Protein 6EVN (pdb70)

Organism: Homo sapiens (NCBI:txid9606)

Structure (mmCIF, N/CA/C/O backbone):
data_6EVN
#
_entry.id   6EVN
#
_cell.length_a   54.926
_cell.length_b   54.926
_cell.length_c   72.942
_cell.angle_alpha   90.00
_cell.angle_beta   90.00
_cell.angle_gamma   120.00
#
_symmetry.space_group_name_H-M   'P 32 2 1'
#
loop_
_entity.id
_entity.type
_entity.pdbx_description
1 polymer 'Prolyl 4-hydroxylase subunit alpha-2'
2 polymer PRO-PRO-GLY-PRO-ALA-GLY-PRO-PRO-GLY
3 non-polymer 'SULFATE ION'
4 non-polymer 'DIMETHYL SULFOXIDE'
5 water water
#
loop_
_atom_site.group_PDB
_atom_site.id
_atom_site.type_symbol
_atom_site.label_atom_id
_atom_site.label_alt_id
_atom_site.label_comp_id
_atom_site.label_asym_id
_atom_site.label_entity_id
_atom_site.label_seq_id
_atom_site.pdbx_PDB_ins_code
_atom_site.Cartn_x
_atom_site.Cartn_y
_atom_site.Cartn_z
_atom_site.occupancy
_atom_site.B_iso_or_equiv
_atom_site.auth_seq_id
_atom_site.auth_comp_id
_atom_site.auth_asym_id
_atom_site.auth_atom_id
_atom_site.pdbx_PDB_model_num
ATOM 1 N N . MET A 1 8 ? 41.080 11.201 -13.823 1.00 96.93 144 MET A N 1
ATOM 2 C CA . MET A 1 8 ? 40.608 9.851 -13.527 1.00 88.69 144 MET A CA 1
ATOM 3 C C . MET A 1 8 ? 39.901 9.776 -12.176 1.00 92.41 144 MET A C 1
ATOM 4 O O . MET A 1 8 ? 40.282 10.449 -11.215 1.00 87.34 144 MET A O 1
ATOM 11 N N . LEU A 1 9 ? 38.861 8.952 -12.121 1.00 72.95 145 LEU A N 1
ATOM 12 C CA . LEU A 1 9 ? 38.240 8.548 -10.871 1.00 52.07 145 LEU A CA 1
ATOM 13 C C . LEU A 1 9 ? 38.859 7.230 -10.420 1.00 40.03 145 LEU A C 1
ATOM 14 O O . LEU A 1 9 ? 39.372 6.455 -11.226 1.00 44.11 145 LEU A O 1
ATOM 30 N N . SER A 1 10 ? 38.787 6.970 -9.119 1.00 35.50 146 SER A N 1
ATOM 31 C CA . SER A 1 10 ? 39.351 5.737 -8.589 1.00 38.60 146 SER A CA 1
ATOM 32 C C . SER A 1 10 ? 38.465 4.544 -8.950 1.00 39.66 146 SER A C 1
ATOM 33 O O . SER A 1 10 ? 37.319 4.691 -9.388 1.00 32.37 146 SER A O 1
ATOM 41 N N . VAL A 1 11 ? 39.032 3.345 -8.771 1.00 33.54 147 VAL A N 1
ATOM 42 C CA . VAL A 1 11 ? 38.280 2.110 -8.985 1.00 34.37 147 VAL A CA 1
ATOM 43 C C . VAL A 1 11 ? 36.988 2.135 -8.186 1.00 31.78 147 VAL A C 1
ATOM 44 O O . VAL A 1 11 ? 35.903 1.871 -8.711 1.00 27.32 147 VAL A O 1
ATOM 57 N N . ASP A 1 12 ? 37.088 2.421 -6.888 1.00 27.75 148 ASP A N 1
ATOM 58 C CA . ASP A 1 12 ? 35.902 2.399 -6.045 1.00 26.19 148 ASP A CA 1
ATOM 59 C C . ASP A 1 12 ? 34.923 3.522 -6.414 1.00 25.45 148 ASP A C 1
ATOM 60 O O . ASP A 1 12 ? 33.708 3.323 -6.334 1.00 26.41 148 ASP A O 1
ATOM 69 N N . ASP A 1 13 ? 35.424 4.689 -6.826 1.00 29.91 149 ASP A N 1
ATOM 70 C CA . ASP A 1 13 ? 34.546 5.750 -7.324 1.00 28.36 149 ASP A CA 1
ATOM 71 C C . ASP A 1 13 ? 33.770 5.288 -8.559 1.00 24.98 149 ASP A C 1
ATOM 72 O O . ASP A 1 13 ? 32.554 5.481 -8.651 1.00 24.01 149 ASP A O 1
ATOM 81 N N . CYS A 1 14 ? 34.472 4.721 -9.540 1.00 25.63 150 CYS A N 1
ATOM 82 C CA . CYS A 1 14 ? 33.803 4.211 -10.740 1.00 22.98 150 CYS A CA 1
ATOM 83 C C . CYS A 1 14 ? 32.780 3.134 -10.397 1.00 23.69 150 CYS A C 1
ATOM 84 O O . CYS A 1 14 ? 31.693 3.084 -10.984 1.00 21.02 150 CYS A O 1
ATOM 92 N N . PHE A 1 15 ? 33.111 2.248 -9.456 1.00 21.81 151 PHE A N 1
ATOM 93 C CA . PHE A 1 15 ? 32.142 1.254 -9.014 1.00 21.45 151 PHE A CA 1
ATOM 94 C C . PHE A 1 15 ? 30.901 1.930 -8.441 1.00 21.90 151 PHE A C 1
ATOM 95 O O . PHE A 1 15 ? 29.767 1.513 -8.710 1.00 19.05 151 PHE A O 1
ATOM 112 N N . GLY A 1 16 ? 31.100 2.979 -7.640 1.00 21.10 152 GLY A N 1
ATOM 113 C CA . GLY A 1 16 ? 29.966 3.691 -7.074 1.00 22.03 152 GLY A CA 1
ATOM 114 C C . GLY A 1 16 ? 29.123 4.348 -8.152 1.00 18.08 152 GLY A C 1
ATOM 115 O O . GLY A 1 16 ? 27.884 4.332 -8.084 1.00 20.67 152 GLY A O 1
ATOM 119 N N . MET A 1 17 ? 29.783 4.888 -9.173 1.00 19.70 153 MET A N 1
ATOM 120 C CA . MET A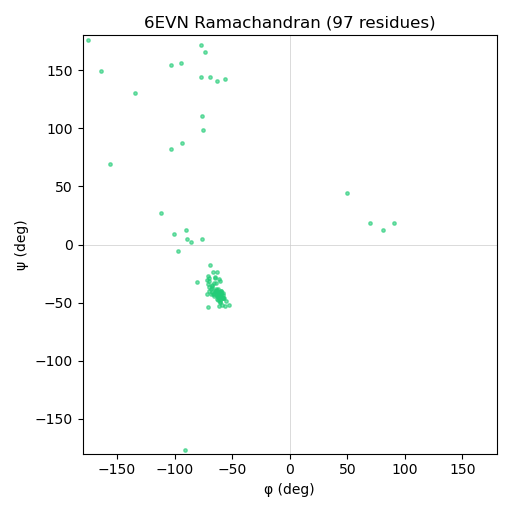 1 17 ? 29.058 5.433 -10.323 1.00 20.26 153 MET A CA 1
ATOM 121 C C . MET A 1 17 ? 28.247 4.356 -11.025 1.00 19.09 153 MET A C 1
ATOM 122 O O . MET A 1 17 ? 27.097 4.583 -11.399 1.00 17.79 153 MET A O 1
ATOM 136 N N . GLY A 1 18 ? 28.840 3.183 -11.243 1.00 18.06 154 GLY A N 1
ATOM 137 C CA . GLY A 1 18 ? 28.106 2.100 -11.885 1.00 18.52 154 GLY A CA 1
ATOM 138 C C . GLY A 1 18 ? 26.918 1.642 -11.067 1.00 18.35 154 GLY A C 1
ATOM 139 O O . GLY A 1 18 ? 25.855 1.329 -11.603 1.00 19.61 154 GLY A O 1
ATOM 143 N N . ARG A 1 19 ? 27.086 1.593 -9.742 1.00 18.86 155 ARG A N 1
ATOM 144 C CA . ARG A 1 19 ? 25.971 1.198 -8.892 1.00 22.31 155 ARG A CA 1
ATOM 145 C C . ARG A 1 19 ? 24.870 2.248 -8.912 1.00 17.98 155 ARG A C 1
ATOM 146 O O . ARG A 1 19 ? 23.687 1.906 -8.956 1.00 21.07 155 ARG A O 1
ATOM 167 N N . SER A 1 20 ? 25.255 3.518 -8.955 1.00 19.06 156 SER A N 1
ATOM 168 C CA . SER A 1 20 ? 24.283 4.603 -9.055 1.00 20.65 156 SER A CA 1
ATOM 169 C C . SER A 1 20 ? 23.466 4.481 -10.335 1.00 23.48 156 SER A C 1
ATOM 170 O O . SER A 1 20 ? 22.231 4.515 -10.319 1.00 24.84 156 SER A O 1
ATOM 178 N N . ALA A 1 21 ? 24.145 4.305 -11.466 1.00 20.63 157 ALA A N 1
ATOM 179 C CA . ALA A 1 21 ? 23.437 4.104 -12.722 1.00 22.10 157 ALA A CA 1
ATOM 180 C C . ALA A 1 21 ? 22.502 2.897 -12.651 1.00 22.30 157 ALA A C 1
ATOM 181 O O . ALA A 1 21 ? 21.325 2.979 -13.017 1.00 24.21 157 ALA A O 1
ATOM 188 N N . TYR A 1 22 ? 22.997 1.769 -12.119 1.00 20.11 158 TYR A N 1
ATOM 189 C CA . TYR A 1 22 ? 22.183 0.567 -12.014 1.00 20.07 158 TYR A CA 1
ATOM 190 C C . TYR A 1 22 ? 20.935 0.814 -11.173 1.00 24.68 158 TYR A C 1
ATOM 191 O O . TYR A 1 22 ? 19.842 0.342 -11.515 1.00 27.80 158 TYR A O 1
ATOM 209 N N . ASN A 1 23 ? 21.086 1.522 -10.064 1.00 23.37 159 ASN A N 1
ATOM 210 C CA . ASN A 1 23 ? 19.950 1.762 -9.178 1.00 26.21 159 ASN A CA 1
ATOM 211 C C . ASN A 1 23 ? 18.923 2.697 -9.812 1.00 37.26 159 ASN A C 1
ATOM 212 O O . ASN A 1 23 ? 17.769 2.719 -9.376 1.00 37.08 159 ASN A O 1
ATOM 223 N N . GLU A 1 24 ? 19.303 3.434 -10.856 1.00 31.73 160 GLU A N 1
ATOM 224 C CA . GLU A 1 24 ? 18.347 4.200 -11.654 1.00 33.88 160 GLU A CA 1
ATOM 225 C C . GLU A 1 24 ? 17.761 3.403 -12.812 1.00 34.78 160 GLU A C 1
ATOM 226 O O . GLU A 1 24 ? 17.017 3.969 -13.622 1.00 39.02 160 GLU A O 1
ATOM 238 N N . GLY A 1 25 ? 18.080 2.112 -12.927 1.00 30.86 161 GLY A N 1
ATOM 239 C CA . GLY A 1 25 ? 17.675 1.332 -14.073 1.00 34.23 161 GLY A CA 1
ATOM 240 C C . GLY A 1 25 ? 18.379 1.701 -15.359 1.00 29.88 161 GLY A C 1
ATOM 241 O O . GLY A 1 25 ? 17.895 1.366 -16.441 1.00 34.35 161 GLY A O 1
ATOM 245 N N . ASP A 1 26 ? 19.519 2.395 -15.264 1.00 27.29 162 ASP A N 1
ATOM 246 C CA . ASP A 1 26 ? 20.312 2.781 -16.422 1.00 22.35 162 ASP A CA 1
ATOM 247 C C . ASP A 1 26 ? 21.388 1.729 -16.668 1.00 24.81 162 ASP A C 1
ATOM 248 O O . ASP A 1 26 ? 22.533 1.846 -16.218 1.00 24.11 162 ASP A O 1
ATOM 257 N N . TYR A 1 27 ? 21.016 0.705 -17.431 1.00 21.39 163 TYR A N 1
ATOM 258 C CA . TYR A 1 27 ? 21.925 -0.412 -17.687 1.00 20.70 163 TYR A CA 1
ATOM 259 C C . TYR A 1 27 ? 23.087 -0.003 -18.580 1.00 19.45 163 TYR A C 1
ATOM 260 O O . TYR A 1 27 ? 24.202 -0.513 -18.441 1.00 21.06 163 TYR A O 1
ATOM 278 N N . TYR A 1 28 ? 22.849 0.880 -19.561 1.00 20.27 164 TYR A N 1
ATOM 279 C CA . TYR A 1 28 ? 23.933 1.299 -20.425 1.00 19.12 164 TYR A CA 1
ATOM 280 C C . TYR A 1 28 ? 25.046 1.978 -19.631 1.00 19.33 164 TYR A C 1
ATOM 281 O O . TYR A 1 28 ? 26.227 1.656 -19.804 1.00 19.04 164 TYR A O 1
ATOM 299 N N . HIS A 1 29 ? 24.687 2.913 -18.759 1.00 22.71 165 HIS A N 1
ATOM 300 C CA . HIS A 1 29 ? 25.723 3.566 -17.963 1.00 22.85 165 HIS A CA 1
ATOM 301 C C . HIS A 1 29 ? 26.319 2.620 -16.927 1.00 21.50 165 HIS A C 1
ATOM 302 O O . HIS A 1 29 ? 27.515 2.702 -16.652 1.00 21.61 165 HIS A O 1
ATOM 316 N N . THR A 1 30 ? 25.548 1.648 -16.458 1.00 21.08 166 THR A N 1
ATOM 317 C CA . THR A 1 30 ? 26.144 0.605 -15.612 1.00 19.03 166 THR A CA 1
ATOM 318 C C . THR A 1 30 ? 27.278 -0.102 -16.339 1.00 19.17 166 THR A C 1
ATOM 319 O O . THR A 1 30 ? 28.363 -0.300 -15.787 1.00 18.16 166 THR A O 1
ATOM 330 N N . VAL A 1 31 ? 27.065 -0.472 -17.609 1.00 18.98 167 VAL A N 1
ATOM 331 C CA . VAL A 1 31 ? 28.114 -1.146 -18.364 1.00 17.12 167 VAL A CA 1
ATOM 332 C C . VAL A 1 31 ? 29.337 -0.251 -18.498 1.00 17.38 167 VAL A C 1
ATOM 333 O O . VAL A 1 31 ? 30.473 -0.696 -18.318 1.00 20.00 167 VAL A O 1
ATOM 346 N N . LEU A 1 32 ? 29.123 1.032 -18.855 1.00 18.94 168 LEU A N 1
ATOM 347 C CA . LEU A 1 32 ? 30.274 1.909 -19.092 1.00 22.59 168 LEU A CA 1
ATOM 348 C C . LEU A 1 32 ? 31.146 1.985 -17.846 1.00 19.67 168 LEU A C 1
ATOM 349 O O . LEU A 1 32 ? 32.370 1.845 -17.914 1.00 21.55 168 LEU A O 1
ATOM 365 N 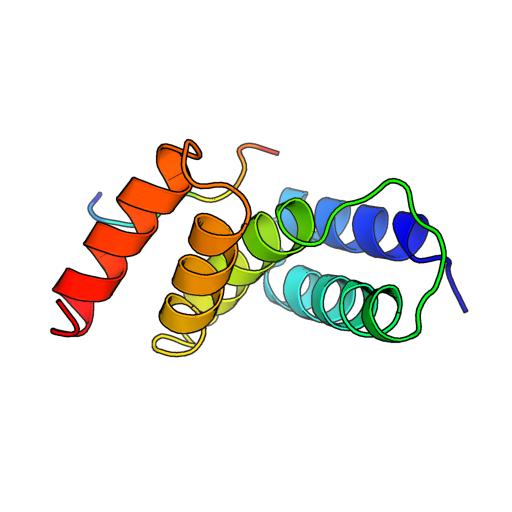N . TRP A 1 33 ? 30.525 2.167 -16.683 1.00 19.80 169 TRP A N 1
ATOM 366 C CA . TRP A 1 33 ? 31.302 2.320 -15.465 1.00 19.15 169 TRP A CA 1
ATOM 367 C C . TRP A 1 33 ? 31.938 1.000 -15.051 1.00 17.88 169 TRP A C 1
ATOM 368 O O . TRP A 1 33 ? 33.107 0.972 -14.663 1.00 19.91 169 TRP A O 1
ATOM 389 N N . MET A 1 34 ? 31.193 -0.101 -15.135 1.00 17.27 170 MET A N 1
ATOM 390 C CA . MET A 1 34 ? 31.748 -1.362 -14.659 1.00 18.29 170 MET A CA 1
ATOM 391 C C . MET A 1 34 ? 32.850 -1.885 -15.559 1.00 20.40 170 MET A C 1
ATOM 392 O O . MET A 1 34 ? 33.811 -2.477 -15.057 1.00 21.54 170 MET A O 1
ATOM 406 N N . GLU A 1 35 ? 32.745 -1.647 -16.870 1.00 20.48 171 GLU A N 1
ATOM 407 C CA . GLU A 1 35 ? 33.849 -1.980 -17.760 1.00 24.02 171 GLU A CA 1
ATOM 408 C C . GLU A 1 35 ? 35.108 -1.213 -17.374 1.00 25.37 171 GLU A C 1
ATOM 409 O O . GLU A 1 35 ? 36.208 -1.772 -17.378 1.00 26.74 171 GLU A O 1
ATOM 421 N N . GLN A 1 36 ? 34.968 0.065 -17.019 1.00 22.78 172 GLN A N 1
ATOM 422 C CA . GLN A 1 36 ? 36.125 0.839 -16.588 1.00 27.61 172 GLN A CA 1
ATOM 423 C C . GLN A 1 36 ? 36.701 0.292 -15.287 1.00 27.60 172 GLN A C 1
ATOM 424 O O . GLN A 1 36 ? 37.921 0.255 -15.105 1.00 28.33 172 GLN A O 1
ATOM 438 N N . VAL A 1 37 ? 35.842 -0.106 -14.345 1.00 23.42 173 VAL A N 1
ATOM 439 C CA . VAL A 1 37 ? 36.322 -0.735 -13.121 1.00 24.17 173 VAL A CA 1
ATOM 440 C C . VAL A 1 37 ? 37.195 -1.940 -13.450 1.00 26.47 173 VAL A C 1
ATOM 441 O O . VAL A 1 37 ? 38.294 -2.097 -12.904 1.00 27.95 173 VAL A O 1
ATOM 454 N N . LEU A 1 38 ? 36.716 -2.813 -14.337 1.00 26.87 174 LEU A N 1
ATOM 455 C CA . LEU A 1 38 ? 37.495 -4.006 -14.654 1.00 31.52 174 LEU A CA 1
ATOM 456 C C . LEU A 1 38 ? 38.847 -3.630 -15.238 1.00 31.69 174 LEU A C 1
ATOM 457 O O . LEU A 1 38 ? 39.864 -4.243 -14.902 1.00 34.78 174 LEU A O 1
ATOM 473 N N . LYS A 1 39 ? 38.877 -2.617 -16.103 1.00 30.75 175 LYS A N 1
ATOM 474 C CA A LYS A 1 39 ? 40.141 -2.164 -16.675 0.53 35.36 175 LYS A CA 1
ATOM 475 C CA B LYS A 1 39 ? 40.144 -2.167 -16.673 0.47 35.37 175 LYS A CA 1
ATOM 476 C C . LYS A 1 39 ? 41.110 -1.732 -15.583 1.00 41.01 175 LYS A C 1
ATOM 477 O O . LYS A 1 39 ? 42.283 -2.123 -15.588 1.00 40.47 175 LYS A O 1
ATOM 512 N N . GLN A 1 40 ? 40.635 -0.928 -14.629 1.00 32.28 176 GLN A N 1
ATOM 513 C CA . GLN A 1 40 ? 41.538 -0.424 -13.603 1.00 34.20 176 GLN A CA 1
ATOM 514 C C . GLN A 1 40 ? 41.943 -1.519 -12.618 1.00 41.80 176 GLN A C 1
ATOM 515 O O . GLN A 1 40 ? 43.060 -1.488 -12.088 1.00 41.23 176 GLN A O 1
ATOM 529 N N . LEU A 1 41 ? 41.073 -2.504 -12.375 1.00 36.11 177 LEU A N 1
ATOM 530 C CA . LEU A 1 41 ? 41.473 -3.650 -11.560 1.00 36.49 177 LEU A CA 1
ATOM 531 C C . LEU A 1 41 ? 42.543 -4.476 -12.265 1.00 39.20 177 LEU A C 1
ATOM 532 O O . LEU A 1 41 ? 43.513 -4.918 -11.636 1.00 47.04 177 LEU A O 1
ATOM 548 N N . ASP A 1 42 ? 42.383 -4.696 -13.568 1.00 37.46 178 ASP A N 1
ATOM 549 C CA . ASP A 1 42 ? 43.390 -5.441 -14.317 1.00 46.59 178 ASP A CA 1
ATOM 550 C C . ASP A 1 42 ? 44.718 -4.699 -14.368 1.00 50.23 178 ASP A C 1
ATOM 551 O O . ASP A 1 42 ? 45.776 -5.329 -14.481 1.00 52.50 178 ASP A O 1
ATOM 560 N N . ALA A 1 43 ? 44.687 -3.370 -14.288 1.00 51.94 179 ALA A N 1
ATOM 561 C CA . ALA A 1 43 ? 45.904 -2.569 -14.243 1.00 48.07 179 ALA A CA 1
ATOM 562 C C . ALA A 1 43 ? 46.579 -2.599 -12.880 1.00 52.45 179 ALA A C 1
ATOM 563 O O . ALA A 1 43 ? 47.565 -1.883 -12.677 1.00 66.08 179 ALA A O 1
ATOM 570 N N . GLY A 1 44 ? 46.066 -3.396 -11.946 1.00 49.18 180 GLY A N 1
ATOM 571 C CA . GLY A 1 44 ? 46.660 -3.517 -10.634 1.00 48.12 180 GLY A CA 1
ATOM 572 C C . GLY A 1 44 ? 46.313 -2.416 -9.663 1.00 51.02 180 GLY A C 1
ATOM 573 O O . GLY A 1 44 ? 46.957 -2.317 -8.615 1.00 56.31 180 GLY A O 1
ATOM 577 N N . GLU A 1 45 ? 45.318 -1.587 -9.965 1.00 51.40 181 GLU A N 1
ATOM 578 C CA . GLU A 1 45 ? 44.964 -0.511 -9.053 1.00 55.04 181 GLU A CA 1
ATOM 579 C C . GLU A 1 45 ? 44.337 -1.083 -7.791 1.00 50.32 181 GLU A C 1
ATOM 580 O O . GLU A 1 45 ? 43.616 -2.083 -7.831 1.00 49.95 181 GLU A O 1
ATOM 592 N N . GLU A 1 46 ? 44.631 -0.452 -6.662 1.00 51.52 182 GLU A N 1
ATOM 593 C CA . GLU A 1 46 ? 44.110 -0.913 -5.388 1.00 58.67 182 GLU A CA 1
ATOM 594 C C . GLU A 1 46 ? 42.653 -0.502 -5.252 1.00 48.63 182 GLU A C 1
ATOM 595 O O . GLU A 1 46 ? 42.243 0.568 -5.711 1.00 48.55 182 GLU A O 1
ATOM 607 N N . ALA A 1 47 ? 41.870 -1.371 -4.628 1.00 43.93 183 ALA A N 1
ATOM 608 C CA . ALA A 1 47 ? 40.443 -1.145 -4.514 1.00 39.07 183 ALA A CA 1
ATOM 609 C C . ALA A 1 47 ? 39.894 -2.064 -3.443 1.00 32.74 183 ALA A C 1
ATOM 610 O O . ALA A 1 47 ? 40.392 -3.171 -3.237 1.00 39.27 183 ALA A O 1
ATOM 617 N N . THR A 1 48 ? 38.842 -1.603 -2.782 1.00 30.23 184 THR A N 1
ATOM 618 C CA . THR A 1 48 ? 38.090 -2.479 -1.908 1.00 34.49 184 THR A CA 1
ATOM 619 C C . THR A 1 48 ? 37.119 -3.343 -2.705 1.00 31.34 184 THR A C 1
ATOM 620 O O . THR A 1 48 ? 36.854 -4.484 -2.318 1.00 34.41 184 THR A O 1
ATOM 631 N N . THR A 1 49 ? 36.593 -2.824 -3.816 1.00 28.82 185 THR A N 1
ATOM 632 C CA . THR A 1 49 ? 35.689 -3.591 -4.668 1.00 27.80 185 THR A CA 1
ATOM 633 C C . THR A 1 49 ? 36.399 -4.804 -5.254 1.00 24.22 185 THR A C 1
ATOM 634 O O . THR A 1 49 ? 37.543 -4.712 -5.710 1.00 29.46 185 THR A O 1
ATOM 645 N N . THR A 1 50 ? 35.681 -5.928 -5.322 1.00 23.83 186 THR A N 1
ATOM 646 C CA . THR A 1 50 ? 36.229 -7.139 -5.921 1.00 23.17 186 THR A CA 1
ATOM 647 C C . THR A 1 50 ? 35.652 -7.357 -7.317 1.00 21.68 186 THR A C 1
ATOM 648 O O . THR A 1 50 ? 34.544 -6.914 -7.637 1.00 21.49 186 THR A O 1
ATOM 659 N N . LYS A 1 51 ? 36.414 -8.075 -8.141 1.00 21.39 187 LYS A N 1
ATOM 660 C CA A LYS A 1 51 ? 35.958 -8.356 -9.499 0.56 20.62 187 LYS A CA 1
ATOM 661 C CA B LYS A 1 51 ? 35.958 -8.360 -9.500 0.44 20.89 187 LYS A CA 1
ATOM 662 C C . LYS A 1 51 ? 34.607 -9.061 -9.500 1.00 19.36 187 LYS A C 1
ATOM 663 O O . LYS A 1 51 ? 33.749 -8.766 -10.340 1.00 19.28 187 LYS A O 1
ATOM 698 N N . SER A 1 52 ? 34.389 -9.998 -8.566 1.00 19.16 188 SER A N 1
ATOM 699 C CA . SER A 1 52 ? 33.114 -10.714 -8.561 1.00 18.98 188 SER A CA 1
ATOM 700 C C . SER A 1 52 ? 31.946 -9.752 -8.384 1.00 20.29 188 SER A C 1
ATOM 701 O O . SER A 1 52 ? 30.917 -9.877 -9.068 1.00 18.71 188 SER A O 1
ATOM 709 N N . GLN A 1 53 ? 32.102 -8.752 -7.512 1.00 19.30 189 GLN A N 1
ATOM 710 C CA . GLN A 1 53 ? 31.017 -7.796 -7.31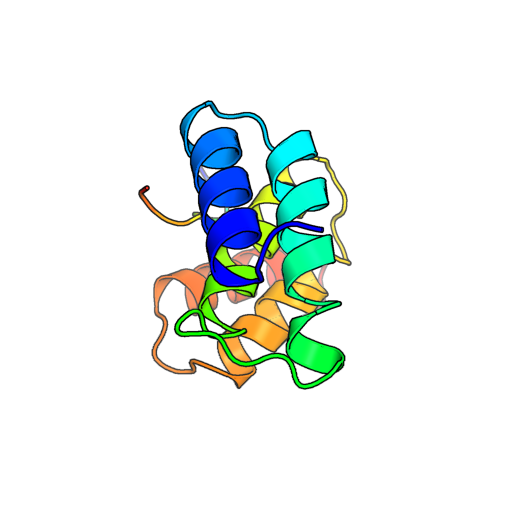3 1.00 20.18 189 GLN A CA 1
ATOM 711 C C . GLN A 1 53 ? 30.741 -7.006 -8.586 1.00 18.06 189 GLN A C 1
ATOM 712 O O . GLN A 1 53 ? 29.578 -6.766 -8.933 1.00 20.02 189 GLN A O 1
ATOM 726 N N . VAL A 1 54 ? 31.797 -6.618 -9.302 1.00 18.45 190 VAL A N 1
ATOM 727 C CA . VAL A 1 54 ? 31.652 -5.895 -10.567 1.00 18.56 190 VAL A CA 1
ATOM 728 C C . VAL A 1 54 ? 30.918 -6.759 -11.584 1.00 19.61 190 VAL A C 1
ATOM 729 O O . VAL A 1 54 ? 29.983 -6.313 -12.266 1.00 18.11 190 VAL A O 1
ATOM 742 N N . LEU A 1 55 ? 31.308 -8.030 -11.676 1.00 18.12 191 LEU A N 1
ATOM 743 C CA . LEU A 1 55 ? 30.714 -8.939 -12.649 1.00 17.04 191 LEU A CA 1
ATOM 744 C C . LEU A 1 55 ? 29.243 -9.186 -12.378 1.00 16.65 191 LEU A C 1
ATOM 745 O O . LEU A 1 55 ? 28.469 -9.435 -13.310 1.00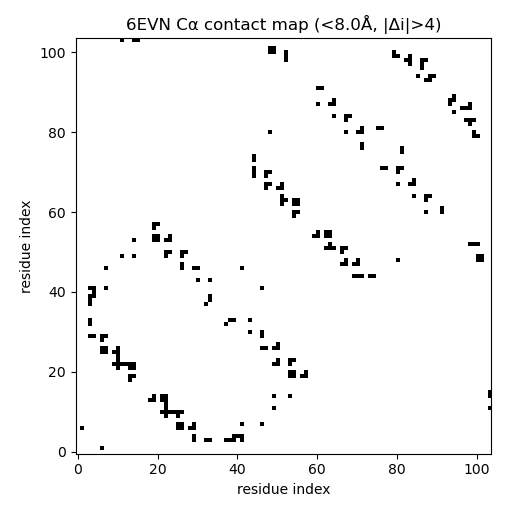 17.97 191 LEU A O 1
ATOM 761 N N . ASP A 1 56 ? 28.838 -9.103 -11.114 1.00 16.73 192 ASP A N 1
ATOM 762 C CA . ASP A 1 56 ? 27.434 -9.269 -10.769 1.00 18.18 192 ASP A CA 1
ATOM 763 C C . ASP A 1 56 ? 26.575 -8.178 -11.435 1.00 18.52 192 ASP A C 1
ATOM 764 O O . ASP A 1 56 ? 25.613 -8.469 -12.147 1.00 19.55 192 ASP A O 1
ATOM 773 N N . TYR A 1 57 ? 26.940 -6.921 -11.248 1.00 16.18 193 TYR A N 1
ATOM 774 C CA . TYR A 1 57 ? 26.234 -5.828 -11.914 1.00 16.76 193 TYR A CA 1
ATOM 775 C C . TYR A 1 57 ? 26.380 -5.924 -13.432 1.00 17.36 193 TYR A C 1
ATOM 776 O O . TYR A 1 57 ? 25.407 -5.759 -14.176 1.00 17.82 193 TYR A O 1
ATOM 794 N N . LEU A 1 58 ? 27.608 -6.138 -13.907 1.00 16.45 194 LEU A N 1
ATOM 795 C CA . LEU A 1 58 ? 27.856 -6.054 -15.345 1.00 15.97 194 LEU A CA 1
ATOM 796 C C . LEU A 1 58 ? 27.123 -7.144 -16.116 1.00 17.19 194 LEU A C 1
ATOM 797 O O . LEU A 1 58 ? 26.580 -6.881 -17.196 1.00 16.90 194 LEU A O 1
ATOM 813 N N . SER A 1 59 ? 27.156 -8.389 -15.631 1.00 16.87 195 SER A N 1
ATOM 814 C CA . SER A 1 59 ? 26.489 -9.476 -16.336 1.00 16.43 195 SER A CA 1
ATOM 815 C C . SER A 1 59 ? 25.004 -9.205 -16.509 1.00 17.94 195 SER A C 1
ATOM 816 O O . SER A 1 59 ? 24.444 -9.434 -17.590 1.00 17.88 195 SER A O 1
ATOM 824 N N . TYR A 1 60 ? 24.349 -8.715 -15.467 1.00 16.64 196 TYR A N 1
ATOM 825 C CA . TYR A 1 60 ? 22.931 -8.440 -15.583 1.00 18.15 196 TYR A CA 1
ATOM 826 C C . TYR A 1 60 ? 22.675 -7.277 -16.536 1.00 17.75 196 TYR A C 1
ATOM 827 O O . TYR A 1 60 ? 21.763 -7.341 -17.373 1.00 17.48 196 TYR A O 1
ATOM 845 N N . ALA A 1 61 ? 23.481 -6.223 -16.433 1.00 17.06 197 ALA A N 1
ATOM 846 C CA . ALA A 1 61 ? 23.311 -5.052 -17.286 1.00 17.83 197 ALA A CA 1
ATOM 847 C C . ALA A 1 61 ? 23.497 -5.408 -18.755 1.00 18.95 197 ALA A C 1
ATOM 848 O O . ALA A 1 61 ? 22.705 -4.976 -19.602 1.00 19.63 197 ALA A O 1
ATOM 855 N N . VAL A 1 62 ? 24.525 -6.197 -19.094 1.00 16.85 198 VAL A N 1
ATOM 856 C CA . VAL A 1 62 ? 24.711 -6.532 -20.513 1.00 18.55 198 VAL A CA 1
ATOM 857 C C . VAL A 1 62 ? 23.557 -7.387 -21.029 1.00 19.56 198 VAL A C 1
ATOM 858 O O . VAL A 1 62 ? 23.169 -7.283 -22.200 1.00 20.42 198 VAL A O 1
ATOM 871 N N . PHE A 1 63 ? 22.988 -8.245 -20.187 1.00 18.04 199 PHE A N 1
ATOM 872 C CA . PHE A 1 63 ? 21.792 -8.977 -20.579 1.00 18.88 199 PHE A CA 1
ATOM 873 C C . PHE A 1 63 ? 20.632 -8.037 -20.869 1.00 17.51 199 PHE A C 1
ATOM 874 O O . PHE A 1 63 ? 19.948 -8.204 -21.893 1.00 20.35 199 PHE A O 1
ATOM 891 N N . GLN A 1 64 ? 20.407 -7.036 -20.026 1.00 20.14 200 GLN A N 1
ATOM 892 C CA . GLN A 1 64 ? 19.292 -6.122 -20.261 1.00 21.16 200 GLN A CA 1
ATOM 893 C C . GLN A 1 64 ? 19.455 -5.395 -21.582 1.00 24.36 200 GLN A C 1
ATOM 894 O O . GLN A 1 64 ? 18.458 -5.039 -22.223 1.00 25.67 200 GLN A O 1
ATOM 908 N N . LEU A 1 65 ? 20.693 -5.171 -22.000 1.00 18.39 201 LEU A N 1
ATOM 909 C CA . LEU A 1 65 ? 20.985 -4.488 -23.251 1.00 19.39 201 LEU A CA 1
ATOM 910 C C . LEU A 1 65 ? 20.989 -5.433 -24.446 1.00 21.69 201 LEU A C 1
ATOM 911 O O . LEU A 1 65 ? 21.293 -4.994 -25.567 1.00 22.91 201 LEU A O 1
ATOM 927 N N . GLY A 1 66 ? 20.702 -6.722 -24.247 1.00 20.67 202 GLY A N 1
ATOM 928 C CA . GLY A 1 66 ? 20.576 -7.664 -25.348 1.00 19.54 202 GLY A CA 1
ATOM 929 C C . GLY A 1 66 ? 21.827 -8.388 -25.773 1.00 22.76 202 GLY A C 1
ATOM 930 O O . GLY A 1 66 ? 21.872 -8.932 -26.886 1.00 22.08 202 GLY A O 1
ATOM 934 N N . ASP A 1 67 ? 22.862 -8.436 -24.940 1.00 19.35 203 ASP A N 1
ATOM 935 C CA . ASP A 1 67 ? 24.151 -8.988 -25.342 1.00 18.89 203 ASP A CA 1
ATOM 936 C C . ASP A 1 67 ? 24.293 -10.383 -24.735 1.00 23.42 203 ASP A C 1
ATOM 937 O O . ASP A 1 67 ? 24.977 -10.590 -23.730 1.00 22.80 203 ASP A O 1
ATOM 946 N N . LEU A 1 68 ? 23.696 -11.369 -25.408 1.00 19.65 204 LEU A N 1
ATOM 947 C CA . LEU A 1 68 ? 23.333 -12.631 -24.767 1.00 18.53 204 LEU A CA 1
ATOM 948 C C . LEU A 1 68 ? 24.546 -13.487 -24.423 1.00 17.93 204 LEU A C 1
ATOM 949 O O . LEU A 1 68 ? 24.704 -13.907 -23.267 1.00 17.61 204 LEU A O 1
ATOM 965 N N . HIS A 1 69 ? 25.416 -13.773 -25.378 1.00 16.95 205 HIS A N 1
ATOM 966 C CA . HIS A 1 69 ? 26.544 -14.648 -25.055 1.00 17.73 205 HIS A CA 1
ATOM 967 C C . HIS A 1 69 ? 27.554 -13.958 -24.149 1.00 17.90 205 HIS A C 1
ATOM 968 O O . HIS A 1 69 ? 28.237 -14.644 -23.378 1.00 18.47 205 HIS A O 1
ATOM 982 N N . ARG A 1 70 ? 27.652 -12.627 -24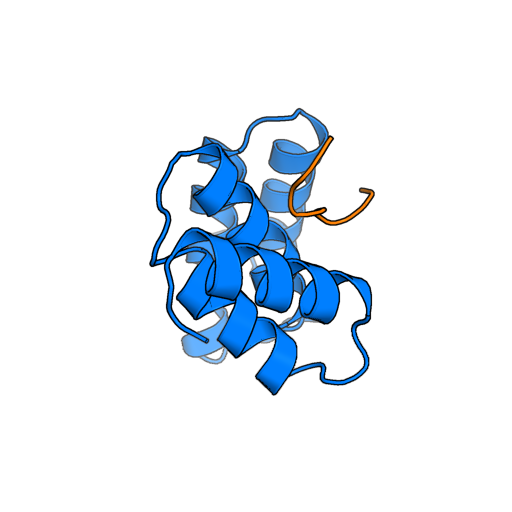.194 1.00 16.10 206 ARG A N 1
ATOM 983 C CA A ARG A 1 70 ? 28.501 -11.922 -23.237 0.57 17.98 206 ARG A CA 1
ATOM 984 C CA B ARG A 1 70 ? 28.512 -11.943 -23.233 0.43 18.03 206 ARG A CA 1
ATOM 985 C C . ARG A 1 70 ? 27.948 -12.058 -21.829 1.00 16.43 206 ARG A C 1
ATOM 986 O O . ARG A 1 70 ? 28.700 -12.286 -20.875 1.00 17.04 206 ARG A O 1
ATOM 1025 N N . ALA A 1 71 ? 26.630 -11.916 -21.674 1.00 16.68 207 ALA A N 1
ATOM 1026 C CA . ALA A 1 71 ? 26.024 -12.121 -20.361 1.00 15.61 207 ALA A CA 1
ATOM 1027 C C . ALA A 1 71 ? 26.331 -13.522 -19.833 1.00 17.12 207 ALA A C 1
ATOM 1028 O O . ALA A 1 71 ? 26.618 -13.689 -18.638 1.00 17.73 207 ALA A O 1
ATOM 1035 N N . LEU A 1 72 ? 26.269 -14.541 -20.690 1.00 17.78 208 LEU A N 1
ATOM 1036 C CA . LEU A 1 72 ? 26.631 -15.901 -20.287 1.00 18.55 208 LEU A CA 1
ATOM 1037 C C . LEU A 1 72 ? 28.095 -15.980 -19.862 1.00 18.91 208 LEU A C 1
ATOM 1038 O O . LEU A 1 72 ? 28.416 -16.537 -18.805 1.00 17.57 208 LEU A O 1
ATOM 1054 N N . GLU A 1 73 ? 28.997 -15.425 -20.669 1.00 16.76 209 GLU A N 1
ATOM 1055 C CA . GLU A 1 73 ? 30.416 -15.476 -20.370 1.00 16.98 209 GLU A CA 1
ATOM 1056 C C . GLU A 1 73 ? 30.703 -14.816 -19.020 1.00 18.00 209 GLU A C 1
ATOM 1057 O O . GLU A 1 73 ? 31.453 -15.357 -18.206 1.00 17.93 209 GLU A O 1
ATOM 1069 N N . LEU A 1 74 ? 30.130 -13.633 -18.781 1.00 16.37 210 LEU A N 1
ATOM 1070 C CA . LEU A 1 74 ? 30.394 -12.929 -17.535 1.00 15.92 210 LEU A CA 1
ATOM 1071 C C . LEU A 1 74 ? 29.749 -13.624 -16.359 1.00 16.12 210 LEU A C 1
ATOM 1072 O O . LEU A 1 74 ? 30.287 -13.550 -15.242 1.00 16.39 210 LEU A O 1
ATOM 1088 N N . THR A 1 75 ? 28.614 -14.288 -16.569 1.00 16.85 211 THR A N 1
ATOM 1089 C CA . THR A 1 75 ? 28.001 -15.045 -15.487 1.00 17.52 211 THR A CA 1
ATOM 1090 C C . THR A 1 75 ? 28.867 -16.240 -15.104 1.00 17.98 211 THR A C 1
ATOM 1091 O O . THR A 1 75 ? 29.038 -16.538 -13.916 1.00 17.33 211 THR A O 1
ATOM 1102 N N . ARG A 1 76 ? 29.439 -16.925 -16.089 1.00 16.68 212 ARG A N 1
ATOM 1103 C CA . ARG A 1 76 ? 30.374 -18.003 -15.800 1.00 17.63 212 ARG A CA 1
ATOM 1104 C C . ARG A 1 76 ? 31.574 -17.480 -15.023 1.00 19.18 212 ARG A C 1
ATOM 1105 O O . ARG A 1 76 ? 31.993 -18.088 -14.034 1.00 18.64 212 ARG A O 1
ATOM 1126 N N . ARG A 1 77 ? 32.115 -16.330 -15.417 1.00 17.26 213 ARG A N 1
ATOM 1127 C CA . ARG A 1 77 ? 33.259 -15.765 -14.720 1.00 17.96 213 ARG A CA 1
ATOM 1128 C C . ARG A 1 77 ? 32.887 -15.390 -13.292 1.00 17.15 213 ARG A C 1
ATOM 1129 O O . ARG A 1 77 ? 33.674 -15.617 -12.364 1.00 18.08 213 ARG A O 1
ATOM 1150 N N . LEU A 1 78 ? 31.696 -14.814 -13.117 1.00 16.57 214 LEU A N 1
ATOM 1151 C CA . LEU A 1 78 ? 31.210 -14.472 -11.787 1.00 18.97 214 LEU A CA 1
ATOM 1152 C C . LEU A 1 78 ? 31.201 -15.708 -10.905 1.00 17.39 214 LEU A C 1
ATOM 1153 O O . LEU A 1 78 ? 31.714 -15.686 -9.774 1.00 17.52 214 LEU A O 1
ATOM 1169 N N . LEU A 1 79 ? 30.571 -16.785 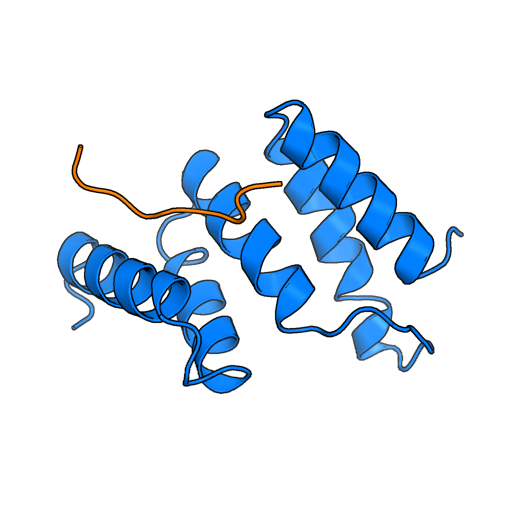-11.371 1.00 16.82 215 LEU A N 1
ATOM 1170 C CA . LEU A 1 79 ? 30.488 -17.985 -10.543 1.00 18.44 215 LEU A CA 1
ATOM 1171 C C . LEU A 1 79 ? 31.868 -18.568 -10.288 1.00 17.25 215 LEU A C 1
ATOM 1172 O O . LEU A 1 79 ? 32.126 -19.102 -9.197 1.00 17.08 215 LEU A O 1
ATOM 1188 N N . SER A 1 80 ? 32.784 -18.448 -11.239 1.00 17.78 216 SER A N 1
ATOM 1189 C CA . SER A 1 80 ? 34.113 -18.999 -11.038 1.00 17.96 216 SER A CA 1
ATOM 1190 C C . SER A 1 80 ? 34.790 -18.352 -9.839 1.00 18.47 216 SER A C 1
ATOM 1191 O O . SER A 1 80 ? 35.574 -18.995 -9.139 1.00 19.29 216 SER A O 1
ATOM 1199 N N . LEU A 1 81 ? 34.479 -17.081 -9.574 1.00 16.98 217 LEU A N 1
ATOM 1200 C CA . LEU A 1 81 ? 35.096 -16.298 -8.530 1.00 17.96 217 LEU A CA 1
ATOM 1201 C C . LEU A 1 81 ? 34.264 -16.271 -7.251 1.00 18.03 217 LEU A C 1
ATOM 1202 O O . LEU A 1 81 ? 34.713 -15.717 -6.246 1.00 20.89 217 LEU A O 1
ATOM 1218 N N . ASP A 1 82 ? 33.078 -16.835 -7.271 1.00 17.64 218 ASP A N 1
ATOM 1219 C CA . ASP A 1 82 ? 32.156 -16.764 -6.134 1.00 17.79 218 ASP A CA 1
ATOM 1220 C C . ASP A 1 82 ? 31.217 -17.957 -6.234 1.00 16.81 218 ASP A C 1
ATOM 1221 O O . ASP A 1 82 ? 30.026 -17.806 -6.499 1.00 18.59 218 ASP A O 1
ATOM 1230 N N . PRO A 1 83 ? 31.718 -19.180 -6.016 1.00 17.18 219 PRO A N 1
ATOM 1231 C CA . PRO A 1 83 ? 30.928 -20.364 -6.365 1.00 18.29 219 PRO A CA 1
ATOM 1232 C C . PRO A 1 83 ? 29.668 -20.571 -5.553 1.00 18.71 219 PRO A C 1
ATOM 1233 O O . PRO A 1 83 ? 28.749 -21.262 -6.025 1.00 21.49 219 PRO A O 1
ATOM 1244 N N . SER A 1 84 ? 29.595 -20.021 -4.345 1.00 17.25 220 SER A N 1
ATOM 1245 C CA . SER A 1 84 ? 28.401 -20.163 -3.516 1.00 18.62 220 SER A CA 1
ATOM 1246 C C . SER A 1 84 ? 27.389 -19.048 -3.733 1.00 20.74 220 SER A C 1
ATOM 1247 O O . SER A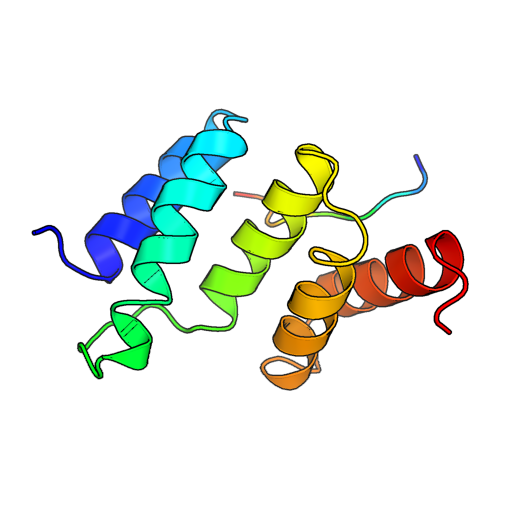 1 84 ? 26.415 -18.931 -2.980 1.00 21.54 220 SER A O 1
ATOM 1255 N N . HIS A 1 85 ? 27.574 -18.252 -4.782 1.00 18.63 221 HIS A N 1
ATOM 1256 C CA . HIS A 1 85 ? 26.653 -17.171 -5.124 1.00 17.90 221 HIS A CA 1
ATOM 1257 C C . HIS A 1 85 ? 25.415 -17.803 -5.752 1.00 20.44 221 HIS A C 1
ATOM 1258 O O . HIS A 1 85 ? 25.409 -18.136 -6.940 1.00 18.62 221 HIS A O 1
ATOM 1272 N N . GLU A 1 86 ? 24.355 -17.984 -4.961 1.00 21.76 222 GLU A N 1
ATOM 1273 C CA . GLU A 1 86 ? 23.206 -18.767 -5.405 1.00 23.16 222 GLU A CA 1
ATOM 1274 C C . GLU A 1 86 ? 22.484 -18.094 -6.564 1.00 21.98 222 GLU A C 1
ATOM 1275 O O . GLU A 1 86 ? 22.095 -18.756 -7.529 1.00 22.06 222 GLU A O 1
ATOM 1287 N N . ARG A 1 87 ? 22.312 -16.786 -6.481 1.00 22.54 223 ARG A N 1
ATOM 1288 C CA . ARG A 1 87 ? 21.651 -16.059 -7.563 1.00 24.06 223 ARG A CA 1
ATOM 1289 C C . ARG A 1 87 ? 22.446 -16.173 -8.857 1.00 21.64 223 ARG A C 1
ATOM 1290 O O . ARG A 1 87 ? 21.871 -16.366 -9.947 1.00 22.45 223 ARG A O 1
ATOM 1311 N N . ALA A 1 88 ? 23.778 -16.073 -8.770 1.00 20.34 224 ALA A N 1
ATOM 1312 C CA . ALA A 1 88 ? 24.604 -16.238 -9.965 1.00 20.61 224 ALA A CA 1
ATOM 1313 C C . ALA A 1 88 ? 24.462 -17.637 -10.552 1.00 21.30 224 ALA A C 1
ATOM 1314 O O . ALA A 1 88 ? 24.444 -17.806 -11.780 1.00 20.79 224 ALA A O 1
ATOM 1321 N N . GLY A 1 89 ? 24.356 -18.659 -9.701 1.00 21.06 225 GLY A N 1
ATOM 1322 C CA . GLY A 1 89 ? 24.136 -20.006 -10.194 1.00 21.65 225 GLY A CA 1
ATOM 1323 C C . GLY A 1 89 ? 22.804 -20.148 -10.907 1.00 21.61 225 GLY A C 1
ATOM 1324 O O . GLY A 1 89 ? 22.717 -20.810 -11.942 1.00 22.47 225 GLY A O 1
ATOM 1328 N N . GLY A 1 90 ? 21.763 -19.509 -10.375 1.00 20.69 226 GLY A N 1
ATOM 1329 C CA . GLY A 1 90 ? 20.478 -19.487 -11.044 1.00 21.08 226 GLY A CA 1
ATOM 1330 C C . GLY A 1 90 ? 20.548 -18.771 -12.375 1.00 21.61 226 GLY A C 1
ATOM 1331 O O . GLY A 1 90 ? 19.983 -19.231 -13.364 1.00 23.09 226 GLY A O 1
ATOM 1335 N N . ASN A 1 91 ? 21.253 -17.644 -12.411 1.00 18.92 227 ASN A N 1
ATOM 1336 C CA . ASN A 1 91 ? 21.461 -16.942 -13.682 1.00 18.60 227 ASN A CA 1
ATOM 1337 C C . ASN A 1 91 ? 22.182 -17.818 -14.701 1.00 19.75 227 ASN A C 1
ATOM 1338 O O . ASN A 1 91 ? 21.857 -17.797 -15.900 1.00 20.13 227 ASN A O 1
ATOM 1349 N N . LEU A 1 92 ? 23.197 -18.559 -14.273 1.00 20.07 228 LEU A N 1
ATOM 1350 C CA . LEU A 1 92 ? 23.941 -19.413 -15.174 1.00 21.53 228 LEU A CA 1
ATOM 1351 C C . LEU A 1 92 ? 23.049 -20.494 -15.759 1.00 23.43 228 LEU A C 1
ATOM 1352 O O . LEU A 1 92 ? 23.078 -20.742 -16.967 1.00 22.56 228 LEU A O 1
ATOM 1368 N N . ARG A 1 93 ? 22.226 -21.126 -14.924 1.00 22.66 229 ARG A N 1
ATOM 1369 C CA . ARG A 1 93 ? 21.289 -22.112 -15.435 1.00 24.47 229 ARG A CA 1
ATOM 1370 C C . ARG A 1 93 ? 20.325 -21.489 -16.428 1.00 23.12 229 ARG A C 1
ATOM 1371 O O . ARG A 1 93 ? 20.064 -22.079 -17.481 1.00 23.84 229 ARG A O 1
ATOM 1392 N N . TYR A 1 94 ? 19.824 -20.291 -16.138 1.00 23.00 230 TYR A N 1
ATOM 1393 C CA . TYR A 1 94 ? 18.944 -19.615 -17.080 1.00 23.71 230 TYR A CA 1
ATOM 1394 C C . TYR A 1 94 ? 19.636 -19.390 -18.417 1.00 25.20 230 TYR A C 1
ATOM 1395 O O . TYR A 1 94 ? 19.079 -19.711 -19.479 1.00 23.98 230 TYR A O 1
ATOM 1413 N N . PHE A 1 95 ? 20.831 -18.785 -18.397 1.00 22.50 231 PHE A N 1
ATOM 1414 C CA . PHE A 1 95 ? 21.491 -18.432 -19.654 1.00 22.43 231 PHE A CA 1
ATOM 1415 C C . PHE A 1 95 ? 21.917 -19.674 -20.425 1.00 23.38 231 PHE A C 1
ATOM 1416 O O . PHE A 1 95 ? 21.864 -19.691 -21.666 1.00 24.63 231 PHE A O 1
ATOM 1433 N N . GLU A 1 96 ? 22.344 -20.726 -19.734 1.00 24.41 232 GLU A N 1
ATOM 1434 C CA . GLU A 1 96 ? 22.746 -21.930 -20.439 1.00 24.36 232 GLU A CA 1
ATOM 1435 C C . GLU A 1 96 ? 21.552 -22.614 -21.094 1.00 30.94 232 GLU A C 1
ATOM 1436 O O . GLU A 1 96 ? 21.661 -23.104 -22.222 1.00 29.11 232 GLU A O 1
ATOM 1448 N N . GLN A 1 97 ? 20.397 -22.632 -20.426 1.00 26.18 233 GLN A N 1
ATOM 1449 C CA . GLN A 1 97 ? 19.206 -23.190 -21.065 1.00 33.27 233 GLN A CA 1
ATOM 1450 C C . GLN A 1 97 ? 18.721 -22.289 -22.202 1.00 29.17 233 GLN A C 1
ATOM 1451 O O . GLN A 1 97 ? 18.289 -22.776 -23.262 1.00 30.21 233 GLN A O 1
ATOM 1459 N N . LEU A 1 98 ? 18.778 -20.973 -21.994 1.00 26.84 234 LEU A N 1
ATOM 1460 C CA . LEU A 1 98 ? 18.315 -20.030 -23.015 1.00 26.14 234 LEU A CA 1
ATOM 1461 C C . LEU A 1 98 ? 19.112 -20.181 -24.293 1.00 28.97 234 LEU A C 1
ATOM 1462 O O . LEU A 1 98 ? 18.548 -20.171 -25.396 1.00 27.49 234 LEU A O 1
ATOM 1478 N N . LEU A 1 99 ? 20.423 -20.327 -24.172 1.00 27.05 235 LEU A N 1
ATOM 1479 C CA . LEU A 1 99 ? 21.330 -20.338 -25.312 1.00 27.62 235 LEU A CA 1
ATOM 1480 C C . LEU A 1 99 ? 21.762 -21.748 -25.709 1.00 31.65 235 LEU A C 1
ATOM 1481 O O . LEU A 1 99 ? 22.638 -21.906 -26.576 1.00 31.93 235 LEU A O 1
ATOM 1497 N N . GLU A 1 100 ? 21.148 -22.775 -25.122 1.00 28.58 236 GLU A N 1
ATOM 1498 C CA . GLU A 1 100 ? 21.532 -24.158 -25.384 1.00 35.13 236 GLU A CA 1
ATOM 1499 C C . GLU A 1 100 ? 23.043 -24.343 -25.243 1.00 40.56 236 GLU A C 1
ATOM 1500 O O . GLU A 1 100 ? 23.698 -24.972 -26.073 1.00 43.11 236 GLU A O 1
ATOM 1512 N N . GLU A 1 101 ? 23.611 -23.763 -24.184 1.00 36.25 237 GLU A N 1
ATOM 1513 C CA . GLU A 1 101 ? 25.035 -23.878 -23.883 1.00 41.57 237 GLU A CA 1
ATOM 1514 C C . GLU A 1 101 ? 25.279 -24.708 -22.623 1.00 50.45 237 GLU A C 1
ATOM 1515 O O . GLU A 1 101 ? 26.287 -24.528 -21.933 1.00 45.53 237 GLU A O 1
ATOM 1527 N N . GLU A 1 102 ? 24.360 -25.618 -22.316 1.00 42.49 238 GLU A N 1
ATOM 1528 C CA . GLU A 1 102 ? 24.456 -26.459 -21.130 1.00 51.27 238 GLU A CA 1
ATOM 1529 C C . GLU A 1 102 ? 25.589 -27.465 -21.268 1.00 59.91 238 GLU A C 1
ATOM 1530 O O . GLU A 1 102 ? 26.238 -27.795 -20.275 1.00 51.95 238 GLU A O 1
ATOM 1543 N N . PRO B 2 1 ? 8.637 -13.804 -13.729 1.00 117.39 1 PRO C N 1
ATOM 1544 C CA . PRO B 2 1 ? 8.805 -14.430 -15.046 1.00 114.53 1 PRO C CA 1
ATOM 1545 C C . PRO B 2 1 ? 10.171 -15.105 -15.181 1.00 100.02 1 PRO C C 1
ATOM 1546 O O . PRO B 2 1 ? 11.030 -14.902 -14.320 1.00 92.35 1 PRO C O 1
ATOM 1557 N N . PRO B 2 2 ? 10.371 -15.895 -16.249 1.00 100.02 2 PRO C N 1
ATOM 1558 C CA . PRO B 2 2 ? 11.602 -16.688 -16.379 1.00 97.93 2 PRO C CA 1
ATOM 1559 C C . PRO B 2 2 ? 12.767 -15.806 -16.802 1.00 86.92 2 PRO C C 1
ATOM 1560 O O . PRO B 2 2 ? 12.815 -15.314 -17.933 1.00 79.25 2 PRO C O 1
ATOM 1571 N N . GLY B 2 3 ? 13.715 -15.603 -15.887 1.00 74.80 3 GLY C N 1
ATOM 1572 C CA . GLY B 2 3 ? 14.856 -14.770 -16.186 1.00 56.05 3 GLY C CA 1
ATOM 1573 C C . GLY B 2 3 ? 15.907 -14.712 -15.097 1.00 40.63 3 GLY C C 1
ATOM 1574 O O . GLY B 2 3 ? 15.762 -15.279 -14.014 1.00 38.46 3 GLY C O 1
ATOM 1578 N N . PRO B 2 4 ? 17.003 -14.027 -15.384 1.00 35.72 4 PRO C N 1
ATOM 1579 C CA . PRO B 2 4 ? 18.047 -13.841 -14.380 1.00 28.04 4 PRO C CA 1
ATOM 1580 C C . PRO B 2 4 ? 17.636 -12.774 -13.385 1.00 28.75 4 PRO C C 1
ATOM 1581 O O . PRO B 2 4 ? 16.641 -12.066 -13.540 1.00 31.78 4 PRO C O 1
ATOM 1592 N N . ALA B 2 5 ? 18.439 -12.660 -12.343 1.00 24.93 5 ALA C N 1
ATOM 1593 C CA . ALA B 2 5 ? 18.220 -11.636 -11.348 1.00 27.33 5 ALA C CA 1
ATOM 1594 C C . ALA B 2 5 ? 19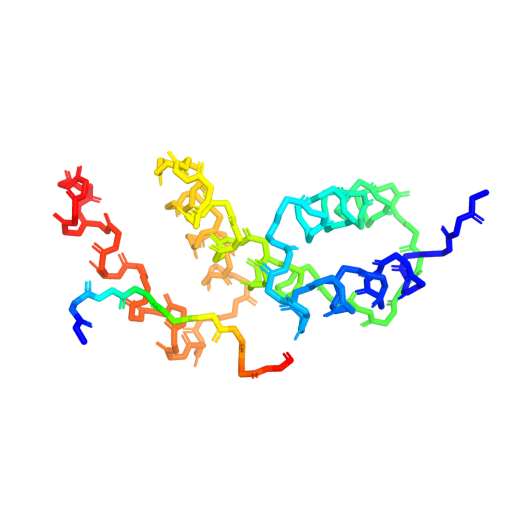.547 -10.977 -11.032 1.00 27.41 5 ALA C C 1
ATOM 1595 O O . ALA B 2 5 ? 20.534 -11.666 -10.754 1.00 24.79 5 ALA C O 1
ATOM 1602 N N . GLY B 2 6 ? 19.563 -9.647 -11.061 1.00 25.10 6 GLY C N 1
ATOM 1603 C CA . GLY B 2 6 ? 20.747 -8.900 -10.733 1.00 25.11 6 GLY C CA 1
ATOM 1604 C C . GLY B 2 6 ? 20.793 -8.567 -9.252 1.00 25.30 6 GLY C C 1
ATOM 1605 O O . GLY B 2 6 ? 19.908 -8.954 -8.479 1.00 25.85 6 GLY C O 1
ATOM 1609 N N . PRO B 2 7 ? 21.806 -7.817 -8.837 1.00 21.33 7 PRO C N 1
ATOM 1610 C CA . PRO B 2 7 ? 21.887 -7.377 -7.450 1.00 23.91 7 PRO C CA 1
ATOM 1611 C C . PRO B 2 7 ? 20.636 -6.618 -7.052 1.00 24.30 7 PRO C C 1
ATOM 1612 O O . PRO B 2 7 ? 20.069 -5.848 -7.848 1.00 25.18 7 PRO C O 1
ATOM 1623 N N . PRO B 2 8 ? 20.173 -6.809 -5.816 1.00 31.72 8 PRO C N 1
ATOM 1624 C CA . PRO B 2 8 ? 18.990 -6.075 -5.358 1.00 39.83 8 PRO C CA 1
ATOM 1625 C C . PRO B 2 8 ? 19.191 -4.577 -5.321 1.00 38.60 8 PRO C C 1
ATOM 1626 O O . PRO B 2 8 ? 18.206 -3.833 -5.403 1.00 47.84 8 PRO C O 1
ATOM 1637 N N . GLY B 2 9 ? 20.431 -4.113 -5.211 1.00 34.16 9 GLY C N 1
ATOM 1638 C CA . GLY B 2 9 ? 20.728 -2.701 -5.099 1.00 42.47 9 GLY C CA 1
ATOM 1639 C C . GLY B 2 9 ? 22.224 -2.513 -5.215 1.00 37.28 9 GLY C C 1
ATOM 1640 O O . GLY B 2 9 ? 22.908 -3.454 -5.612 1.00 28.01 9 GLY C O 1
#

CATH classification: 1.25.40.10

B-factor: mean 33.12, std 17.52, range [15.57, 143.12]

InterPro domains:
  IPR005123 Oxoglutarate/iron-dependent dioxygenase domain [PS51471] (412-520)
  IPR006620 Prolyl 4-hydroxylase, alpha subunit [SM00702] (336-519)
  IPR011990 Tetratricopeptide-like helical domain superfamily [G3DSA:1.25.40.10] (126-255)
  IPR011990 Tetratricopeptide-like helical domain superfamily [SSF48452] (165-252)
  IPR013547 Prolyl 4-hydroxylase, N-terminal [PF08336] (26-157)
  IPR019734 Tetratricopeptide repeat [PS50005] (207-240)
  IPR044862 Prolyl 4-hydroxylase alpha subunit, Fe(2+) 2OG dioxygenase domain [PF13640] (416-519)
  IPR045054 Prolyl 4-hydroxylase [PTHR10869] (131-525)
  IPR059068 Prolyl 4-hydroxylase, peptide-substrate-binding domain [PF23558] (166-256)

GO terms:
  GO:0005515 protein binding (F, IPI)
  GO:0004656 procollagen-proline 4-dioxygenase activity (F, IDA)
  GO:0004656 procollagen-proline 4-dioxygenase activity (F, TAS)
  GO:0005788 endoplasmic reticulum lumen (C, TAS)
  GO:0005783 endoplasmic reticulum (C, IDA)
  GO:0009055 electron transfer activity (F, TAS)

Sequence (104 aa):
MLSVDDCFGMGRSAYNEGDYYHTVLWMEQVLKKQLDAGEEATTTKKSQVLDYLSYAVFQLGDLHRRALELTRRLLSLDPSHERAGGNLRYFEQLLEEEPPGPAGPPG

Radius of gyration: 13.15 Å; Cα contacts (8 Å, |Δi|>4): 142; chains: 2; bounding box: 38×36×24 Å

Nearest PDB structures (foldseek):
  6evp-assembly1_A  TM=1.009E+00  e=1.066E-13  Homo sapiens
  6evl-assembly1_A  TM=1.003E+00  e=9.516E-14  Homo sapiens
  4bt8-assembly1_B  TM=9.504E-01  e=1.675E-09  Homo sapiens
  2yq8-assembly1_A  TM=9.648E-01  e=2.226E-09  Homo sapiens
  2yq8-assembly1_B  TM=9.698E-01  e=3.130E-09  Homo sapiens

Solvent-accessible surface area: 5974 Å² total; per-residue (Å²): 235,76,55,2,49,70,3,24,34,85,0,90,65,12,22,84,143,44,48,59,121,82,0,20,86,72,0,64,68,0,14,142,13,35,104,76,60,79,170,37,119,12,69,60,17,85,0,0,14,16,0,2,36,0,7,38,77,89,54,75,71,102,70,0,4,79,0,0,100,85,1,42,77,92,53,103,109,32,153,66,0,10,29,7,28,160,53,2,31,120,76,30,143,68,161,178,124,39,20,48,13,12,137,34

Secondary structure (DSSP, 8-state):
---HHHHHHHHHHHHHTT-HHHHHHHHHHHHHHHHTT---SS-HHHHHHHHHHHHHHTT-HHHHHHHHHHHHHH-TT-HHHHHHHHHHHHHTT--/--S------

Foldseek 3Di:
DDALVVLCVQLVVCVVVVNLVSVQVSLVVSVVVVVVVGDDPDDNLVSLVSNLVSVVVVPNQVVSLVSLVVSCVVPVPPVVSVVVNVVSCVVVVVD/DDDDDDDPD